Protein AF-A0A537Z4P4-F1 (afdb_monomer_lite)

Sequence (94 aa):
MTRALVVSPLNGLIPLGLYASDLHRFPAGGLVRVTEIDLLGVAVRRAGETPRPPRPAAFVPHGFRQVLRLDRPTFTLVRMASERPIVFSLHRLL

Structure (mmCIF, N/CA/C/O backbone):
data_AF-A0A537Z4P4-F1
#
_entry.id   AF-A0A537Z4P4-F1
#
loop_
_atom_site.group_PDB
_atom_site.id
_atom_site.type_symbol
_atom_site.label_atom_id
_atom_site.label_alt_id
_atom_site.label_comp_id
_atom_site.label_asym_id
_atom_site.label_entity_id
_atom_site.label_seq_id
_atom_site.pdbx_PDB_ins_code
_atom_site.Cartn_x
_atom_site.Cartn_y
_atom_site.Cartn_z
_atom_site.occupancy
_atom_site.B_iso_or_equiv
_atom_site.auth_seq_id
_atom_site.auth_comp_id
_atom_site.auth_asym_id
_atom_site.auth_atom_id
_atom_site.pdbx_PDB_model_num
ATOM 1 N N . MET A 1 1 ? -15.309 2.373 4.556 1.00 66.25 1 MET A N 1
ATOM 2 C CA . MET A 1 1 ? -14.036 2.101 5.262 1.00 66.25 1 MET A CA 1
ATOM 3 C C . MET A 1 1 ? -12.921 2.798 4.506 1.00 66.25 1 MET A C 1
ATOM 5 O O . MET A 1 1 ? -12.931 2.742 3.283 1.00 66.25 1 MET A O 1
ATOM 9 N N . THR A 1 2 ? -12.014 3.490 5.197 1.00 82.50 2 THR A N 1
ATOM 10 C CA . THR A 1 2 ? -10.944 4.262 4.544 1.00 82.50 2 THR A CA 1
ATOM 11 C C . THR A 1 2 ? -9.721 3.376 4.324 1.00 82.50 2 THR A C 1
ATOM 13 O O . THR A 1 2 ? -9.176 2.818 5.280 1.00 82.50 2 THR A O 1
ATOM 16 N N . ARG A 1 3 ? -9.290 3.264 3.065 1.00 86.56 3 ARG A N 1
ATOM 17 C CA . ARG A 1 3 ? -8.109 2.511 2.628 1.00 86.56 3 ARG A CA 1
ATOM 18 C C . ARG A 1 3 ? -7.045 3.482 2.120 1.00 86.56 3 ARG A C 1
ATOM 20 O O . ARG A 1 3 ? -7.369 4.405 1.379 1.00 86.56 3 ARG A O 1
ATOM 27 N N . ALA A 1 4 ? -5.788 3.256 2.487 1.00 86.69 4 ALA A N 1
ATOM 28 C CA . ALA A 1 4 ? -4.649 3.939 1.882 1.00 86.69 4 ALA A CA 1
ATOM 29 C C . ALA A 1 4 ? -4.016 3.078 0.783 1.00 86.69 4 ALA A C 1
ATOM 31 O O . ALA A 1 4 ? -3.849 1.873 0.958 1.00 86.69 4 ALA A O 1
ATOM 32 N N . LEU A 1 5 ? -3.615 3.710 -0.321 1.00 84.94 5 LEU A N 1
ATOM 33 C CA . LEU A 1 5 ? -2.769 3.111 -1.351 1.00 84.94 5 LEU A CA 1
ATOM 34 C C . LEU A 1 5 ? -1.415 3.823 -1.335 1.00 84.94 5 LEU A C 1
ATOM 36 O O . LEU A 1 5 ? -1.343 5.038 -1.516 1.00 84.94 5 LEU A O 1
ATOM 40 N N . VAL A 1 6 ? -0.346 3.067 -1.115 1.00 82.94 6 VAL A N 1
ATOM 41 C CA . VAL A 1 6 ? 1.031 3.560 -1.095 1.00 82.94 6 VAL A CA 1
ATOM 42 C C . VAL A 1 6 ? 1.767 2.926 -2.264 1.00 82.94 6 VAL A C 1
ATOM 44 O O . VAL A 1 6 ? 1.841 1.705 -2.365 1.00 82.94 6 VAL A O 1
ATOM 47 N N . VAL A 1 7 ? 2.306 3.754 -3.156 1.00 80.06 7 VAL A N 1
ATOM 48 C CA . VAL A 1 7 ? 2.925 3.300 -4.406 1.00 80.06 7 VAL A CA 1
ATOM 49 C C . VAL A 1 7 ? 4.399 3.666 -4.406 1.00 80.06 7 VAL A C 1
ATOM 51 O O . VAL A 1 7 ? 4.757 4.813 -4.142 1.00 80.06 7 VAL A O 1
ATOM 54 N N . SER A 1 8 ? 5.250 2.692 -4.717 1.00 76.56 8 SER A N 1
ATOM 55 C CA . SER A 1 8 ? 6.689 2.877 -4.862 1.00 76.56 8 SER A CA 1
ATOM 56 C C . SER A 1 8 ? 7.164 2.267 -6.184 1.00 76.56 8 SER A C 1
ATOM 58 O O . SER A 1 8 ? 6.899 1.088 -6.425 1.00 76.56 8 SER A O 1
ATOM 60 N N . PRO A 1 9 ? 7.869 3.015 -7.050 1.00 71.94 9 PRO A N 1
ATOM 61 C CA . PRO A 1 9 ? 8.273 4.413 -6.879 1.00 71.94 9 PRO A CA 1
ATOM 62 C C . PRO A 1 9 ? 7.121 5.412 -7.096 1.00 71.94 9 PRO A C 1
ATOM 64 O O . PRO A 1 9 ? 6.097 5.079 -7.690 1.00 71.94 9 PRO A O 1
ATOM 67 N N . LEU A 1 10 ? 7.290 6.653 -6.612 1.00 70.88 10 LEU A N 1
ATOM 68 C CA . LEU A 1 10 ? 6.248 7.699 -6.600 1.00 70.88 10 LEU A CA 1
ATOM 69 C C . LEU A 1 10 ? 5.640 7.977 -7.988 1.00 70.88 10 LEU A C 1
ATOM 71 O O . LEU A 1 10 ? 4.443 8.233 -8.114 1.00 70.88 10 LEU A O 1
ATOM 75 N N . ASN A 1 11 ? 6.452 7.896 -9.043 1.00 68.75 11 ASN A N 1
ATOM 76 C CA . ASN A 1 11 ? 6.019 8.064 -10.434 1.00 68.75 11 ASN A CA 1
ATOM 77 C C . ASN A 1 11 ? 5.018 6.988 -10.899 1.00 68.75 11 ASN A C 1
ATOM 79 O O . ASN A 1 11 ? 4.284 7.223 -11.858 1.00 68.75 11 ASN A O 1
ATOM 83 N N . GLY A 1 12 ? 4.913 5.858 -10.193 1.00 66.44 12 GLY A N 1
ATOM 84 C CA . GLY A 1 12 ? 3.872 4.852 -10.405 1.00 66.44 12 GLY A CA 1
ATOM 85 C C . GLY A 1 12 ? 2.445 5.365 -10.164 1.00 66.44 12 GLY A C 1
ATOM 86 O O . GLY A 1 12 ? 1.494 4.715 -10.589 1.00 66.44 12 GLY A O 1
ATOM 87 N N . LEU A 1 13 ? 2.268 6.539 -9.541 1.00 70.25 13 LEU A N 1
ATOM 88 C CA . LEU A 1 13 ? 0.957 7.176 -9.375 1.00 70.25 13 LEU A CA 1
ATOM 89 C C . LEU A 1 13 ? 0.383 7.765 -10.672 1.00 70.25 13 LEU A C 1
ATOM 91 O O . LEU A 1 13 ? -0.834 7.894 -10.774 1.00 70.25 13 LEU A O 1
ATOM 95 N N . ILE A 1 14 ? 1.220 8.133 -11.652 1.00 72.56 14 ILE A N 1
ATOM 96 C CA . ILE A 1 14 ? 0.748 8.800 -12.881 1.00 72.56 14 ILE A CA 1
ATOM 97 C C . ILE A 1 14 ? -0.167 7.873 -13.698 1.00 72.56 14 ILE A C 1
ATOM 99 O O . ILE A 1 14 ? -1.286 8.284 -14.002 1.00 72.56 14 ILE A O 1
ATOM 103 N N . PRO A 1 15 ? 0.219 6.617 -13.999 1.00 69.19 15 PRO A N 1
ATOM 104 C CA . PRO A 1 15 ? -0.666 5.699 -14.711 1.00 69.19 15 PRO A CA 1
ATOM 105 C C . PRO A 1 15 ? -1.908 5.321 -13.900 1.00 69.19 15 PRO A C 1
ATOM 107 O O . PRO A 1 15 ? -2.963 5.103 -14.481 1.00 69.19 15 PRO A O 1
ATOM 110 N N . LEU A 1 16 ? -1.812 5.257 -12.566 1.00 70.75 16 LEU A N 1
ATOM 111 C CA . LEU A 1 16 ? -2.942 4.889 -11.703 1.00 70.75 16 LEU A CA 1
ATOM 112 C C . LEU A 1 16 ? -4.075 5.915 -11.733 1.00 70.75 16 LEU A C 1
ATOM 114 O O . LEU A 1 16 ? -5.235 5.527 -11.618 1.00 70.75 16 LEU A O 1
ATOM 118 N N . GLY A 1 17 ? -3.760 7.195 -11.949 1.00 67.56 17 GLY A N 1
ATOM 119 C CA . GLY A 1 17 ? -4.771 8.240 -12.118 1.00 67.56 17 GLY A CA 1
ATOM 120 C C . GLY A 1 17 ? -5.723 7.990 -13.294 1.00 67.56 17 GLY A C 1
ATOM 121 O O . GLY A 1 17 ? -6.842 8.487 -13.273 1.00 67.56 17 GLY A O 1
ATOM 122 N N . LEU A 1 18 ? -5.322 7.178 -14.282 1.00 73.94 18 LEU A N 1
ATOM 123 C CA . LEU A 1 18 ? -6.181 6.789 -15.407 1.00 73.94 18 LEU A CA 1
ATOM 124 C C . LEU A 1 18 ? -7.202 5.702 -15.040 1.00 73.94 18 LEU A C 1
ATOM 126 O O . LEU A 1 18 ? -8.208 5.560 -15.726 1.00 73.94 18 LEU A O 1
ATOM 130 N N . TYR A 1 19 ? -6.941 4.926 -13.985 1.00 71.00 19 TYR A N 1
ATOM 131 C CA . TYR A 1 19 ? -7.755 3.764 -13.605 1.00 71.00 19 TYR A CA 1
ATOM 132 C C . TYR A 1 19 ? -8.568 3.977 -12.331 1.00 71.00 19 TYR A C 1
ATOM 134 O O . TYR A 1 19 ? -9.408 3.143 -11.999 1.00 71.00 19 TYR A O 1
ATOM 142 N N . ALA A 1 20 ? -8.307 5.050 -11.590 1.00 71.12 20 ALA A N 1
ATOM 143 C CA . ALA A 1 20 ? -8.938 5.274 -10.303 1.00 71.12 20 ALA A CA 1
ATOM 144 C C . ALA A 1 20 ? -9.246 6.763 -10.110 1.00 71.12 20 ALA A C 1
ATOM 146 O O . ALA A 1 20 ? -8.500 7.502 -9.465 1.00 71.12 20 ALA A O 1
ATOM 147 N N . SER A 1 21 ? -10.378 7.175 -10.687 1.00 69.19 21 SER A N 1
ATOM 148 C CA . SER A 1 21 ? -10.954 8.525 -10.588 1.00 69.19 21 SER A CA 1
ATOM 149 C C . SER A 1 21 ? -11.207 8.970 -9.148 1.00 69.19 21 SER A C 1
ATOM 151 O O . SER A 1 21 ? -11.193 10.163 -8.862 1.00 69.19 21 SER A O 1
ATOM 153 N N . ASP A 1 22 ? -11.383 8.008 -8.242 1.00 72.38 22 ASP A N 1
ATOM 154 C CA . ASP A 1 22 ? -11.782 8.244 -6.853 1.00 72.38 22 ASP A CA 1
ATOM 155 C C . ASP A 1 22 ? -10.574 8.255 -5.895 1.00 72.38 22 ASP A C 1
ATOM 157 O O . ASP A 1 22 ? -10.720 8.244 -4.670 1.00 72.38 22 ASP A O 1
ATOM 161 N N . LEU A 1 23 ? -9.346 8.249 -6.434 1.00 73.19 23 LEU A N 1
ATOM 162 C CA . LEU A 1 23 ? -8.142 8.394 -5.622 1.00 73.19 23 LEU A CA 1
ATOM 163 C C . LEU A 1 23 ? -7.950 9.848 -5.204 1.00 73.19 23 LEU A C 1
ATOM 165 O O . LEU A 1 23 ? -7.542 10.708 -5.984 1.00 73.19 23 LEU A O 1
ATOM 169 N N . HIS A 1 24 ? -8.126 10.094 -3.914 1.00 73.88 24 HIS A N 1
ATOM 170 C CA . HIS A 1 24 ? -7.729 11.349 -3.299 1.00 73.88 24 HIS A CA 1
ATOM 171 C C . HIS A 1 24 ? -6.280 11.263 -2.820 1.00 73.88 24 HIS A C 1
ATOM 173 O O . HIS A 1 24 ? -5.905 10.362 -2.066 1.00 73.88 24 HIS A O 1
ATOM 179 N N . ARG A 1 25 ? -5.446 12.222 -3.236 1.00 73.62 25 ARG A N 1
ATOM 180 C CA . ARG A 1 25 ? -4.103 12.370 -2.665 1.00 73.62 25 ARG A CA 1
ATOM 181 C C . ARG A 1 25 ? -4.230 12.871 -1.234 1.00 73.62 25 ARG A C 1
ATOM 183 O O . ARG A 1 25 ? -4.858 13.899 -0.991 1.00 73.62 25 ARG A O 1
ATOM 190 N N . PHE A 1 26 ? -3.593 12.176 -0.299 1.00 71.06 26 PHE A N 1
ATOM 191 C CA . PHE A 1 26 ? -3.471 12.693 1.055 1.00 71.06 26 PHE A CA 1
ATOM 192 C C . PHE A 1 26 ? -2.506 13.886 1.068 1.00 71.06 26 PHE A C 1
ATOM 194 O O . PHE A 1 26 ? -1.444 13.807 0.441 1.00 71.06 26 PHE A O 1
ATOM 201 N N . PRO A 1 27 ? -2.849 14.988 1.756 1.00 64.75 27 PRO A N 1
ATOM 202 C CA . PRO A 1 27 ? -1.932 16.107 1.912 1.00 64.75 27 PRO A CA 1
ATOM 203 C C . PRO A 1 27 ? -0.658 15.633 2.622 1.00 64.75 27 PRO A C 1
ATOM 205 O O . PRO A 1 27 ? -0.717 14.824 3.553 1.00 64.75 27 PRO A O 1
ATOM 208 N N . ALA A 1 28 ? 0.501 16.118 2.171 1.00 61.47 28 ALA A N 1
ATOM 209 C CA . ALA A 1 28 ? 1.781 15.804 2.798 1.00 61.47 28 ALA A CA 1
ATOM 210 C C . ALA A 1 28 ? 1.739 16.186 4.291 1.00 61.47 28 ALA A C 1
ATOM 212 O O . ALA A 1 28 ? 1.298 17.278 4.640 1.00 61.47 28 ALA A O 1
ATOM 213 N N . GLY A 1 29 ? 2.133 15.262 5.173 1.00 62.19 29 GLY A N 1
ATOM 214 C CA . GLY A 1 29 ? 2.049 15.442 6.630 1.00 62.19 29 GLY A CA 1
ATOM 215 C C . GLY A 1 29 ? 0.661 15.217 7.254 1.00 62.19 29 GLY A C 1
ATOM 216 O O . GLY A 1 29 ? 0.543 15.235 8.477 1.00 62.19 29 GLY A O 1
ATOM 217 N N . GLY A 1 30 ? -0.378 14.953 6.455 1.00 66.12 30 GLY A N 1
ATOM 218 C CA . GLY A 1 30 ? -1.725 14.678 6.953 1.00 66.12 30 GLY A CA 1
ATOM 219 C C . GLY A 1 30 ? -1.816 13.373 7.751 1.00 66.12 30 GLY A C 1
ATOM 220 O O . GLY A 1 30 ? -1.228 12.354 7.383 1.00 66.12 30 GLY A O 1
ATOM 221 N N . LEU A 1 31 ? -2.581 13.407 8.843 1.00 77.19 31 LEU A N 1
ATOM 222 C CA . LEU A 1 31 ? -2.966 12.226 9.614 1.00 77.19 31 LEU A CA 1
ATOM 223 C C . LEU A 1 31 ? -4.305 11.706 9.095 1.00 77.19 31 LEU A C 1
ATOM 225 O O . LEU A 1 31 ? -5.288 12.443 9.054 1.00 77.19 31 LEU A O 1
ATOM 229 N N . VAL A 1 32 ? -4.359 10.428 8.728 1.00 82.25 32 VAL A N 1
ATOM 230 C CA . VAL A 1 32 ? -5.571 9.799 8.188 1.00 82.25 32 VAL A CA 1
ATOM 231 C C . VAL A 1 32 ? -5.894 8.559 8.995 1.00 82.25 32 VAL A C 1
ATOM 233 O O . VAL A 1 32 ? -5.009 7.769 9.301 1.00 82.25 32 VAL A O 1
ATOM 236 N N . ARG A 1 33 ? -7.167 8.359 9.337 1.00 88.75 33 ARG A N 1
ATOM 237 C CA . ARG A 1 33 ? -7.617 7.103 9.943 1.00 88.75 33 ARG A CA 1
ATOM 238 C C . ARG A 1 33 ? -7.891 6.088 8.846 1.00 88.75 33 ARG A C 1
ATOM 240 O O . ARG A 1 33 ? -8.798 6.301 8.046 1.00 88.75 33 ARG A O 1
ATOM 247 N N . VAL A 1 34 ? -7.134 4.996 8.825 1.00 88.94 34 VAL A N 1
ATOM 248 C CA . VAL A 1 34 ? -7.307 3.914 7.849 1.00 88.94 34 VAL A CA 1
ATOM 249 C C . VAL A 1 34 ? -7.438 2.572 8.550 1.00 88.94 34 VAL A C 1
ATOM 251 O O . VAL A 1 34 ? -6.855 2.347 9.609 1.00 88.94 34 VAL A O 1
ATOM 254 N N . THR A 1 35 ? -8.230 1.686 7.962 1.00 92.62 35 THR A N 1
ATOM 255 C CA . THR A 1 35 ? -8.339 0.283 8.391 1.00 92.62 35 THR A CA 1
ATOM 256 C C . THR A 1 35 ? -7.533 -0.637 7.486 1.00 92.62 35 THR A C 1
ATOM 258 O O . THR A 1 35 ? -7.238 -1.765 7.867 1.00 92.62 35 THR A O 1
ATOM 261 N N . GLU A 1 36 ? -7.145 -0.160 6.302 1.00 92.12 36 GLU A N 1
ATOM 262 C CA . GLU A 1 36 ? -6.425 -0.939 5.302 1.00 92.12 36 GLU A CA 1
ATOM 263 C C . GLU A 1 36 ? -5.337 -0.110 4.622 1.00 92.12 36 GLU A C 1
ATOM 265 O O . GLU A 1 36 ? -5.511 1.087 4.372 1.00 92.12 36 GLU A O 1
ATOM 270 N N . ILE A 1 37 ? -4.228 -0.769 4.294 1.00 88.50 37 ILE A N 1
ATOM 271 C CA . ILE A 1 37 ? -3.112 -0.202 3.540 1.00 88.50 37 ILE A CA 1
ATOM 272 C C . ILE A 1 37 ? -2.730 -1.197 2.443 1.00 88.50 37 ILE A C 1
ATOM 274 O O . ILE A 1 37 ? -2.348 -2.330 2.740 1.00 88.50 37 ILE A O 1
ATOM 278 N N . ASP A 1 38 ? -2.794 -0.754 1.192 1.00 89.62 38 ASP A N 1
ATOM 279 C CA . ASP A 1 38 ? -2.254 -1.465 0.036 1.00 89.62 38 ASP A CA 1
ATOM 280 C C . ASP A 1 38 ? -0.885 -0.856 -0.314 1.00 89.62 38 ASP A C 1
ATOM 282 O O . ASP A 1 38 ? -0.791 0.308 -0.700 1.00 89.62 38 ASP A O 1
ATOM 286 N N . LEU A 1 39 ? 0.189 -1.634 -0.159 1.00 86.56 39 LEU A N 1
ATOM 287 C CA . LEU A 1 39 ? 1.542 -1.290 -0.600 1.00 86.56 39 LEU A CA 1
ATOM 288 C C . LEU A 1 39 ? 1.787 -1.887 -1.985 1.00 86.56 39 LEU A C 1
ATOM 290 O O . LEU A 1 39 ? 1.850 -3.108 -2.134 1.00 86.56 39 LEU A O 1
ATOM 294 N N . LEU A 1 40 ? 1.960 -1.029 -2.985 1.00 85.19 40 LEU A N 1
ATOM 295 C CA . LEU A 1 40 ? 2.229 -1.410 -4.365 1.00 85.19 40 LEU A CA 1
ATOM 296 C C . LEU A 1 40 ? 3.667 -1.041 -4.749 1.00 85.19 40 LEU A C 1
ATOM 298 O O . LEU A 1 40 ? 3.993 0.128 -4.944 1.00 85.19 40 LEU A O 1
ATOM 302 N N . GLY A 1 41 ? 4.523 -2.049 -4.884 1.00 83.31 41 GLY A N 1
ATOM 303 C CA . GLY A 1 41 ? 5.845 -1.919 -5.490 1.00 83.31 41 GLY A CA 1
ATOM 304 C C . GLY A 1 41 ? 5.765 -2.171 -6.991 1.00 83.31 41 GLY A C 1
ATOM 305 O O . GLY A 1 41 ? 5.340 -3.247 -7.393 1.00 83.31 41 GLY A O 1
ATOM 306 N N . VAL A 1 42 ? 6.180 -1.231 -7.833 1.00 81.69 42 VAL A N 1
ATOM 307 C CA . VAL A 1 42 ? 6.157 -1.369 -9.299 1.00 81.69 42 VAL A CA 1
ATOM 308 C C . VAL A 1 42 ? 7.579 -1.502 -9.826 1.00 81.69 42 VAL A C 1
ATOM 310 O O . VAL A 1 42 ? 8.492 -0.809 -9.377 1.00 81.69 42 VAL A O 1
ATOM 313 N N . ALA A 1 43 ? 7.787 -2.397 -10.788 1.00 79.44 43 ALA A N 1
ATOM 314 C CA . ALA A 1 43 ? 9.071 -2.509 -11.459 1.00 79.44 43 ALA A CA 1
ATOM 315 C C . ALA A 1 43 ? 9.308 -1.306 -12.377 1.00 79.44 43 ALA A C 1
ATOM 317 O O . ALA A 1 43 ? 8.512 -1.029 -13.274 1.00 79.44 43 ALA A O 1
ATOM 318 N N . VAL A 1 44 ? 10.439 -0.626 -12.198 1.00 73.06 44 VAL A N 1
ATOM 319 C CA . VAL A 1 44 ? 10.916 0.354 -13.178 1.00 73.06 44 VAL A CA 1
ATOM 320 C C . VAL A 1 44 ? 11.628 -0.407 -14.288 1.00 73.06 44 VAL A C 1
ATOM 322 O O . VAL A 1 44 ? 12.511 -1.218 -14.019 1.00 73.06 44 VAL A O 1
ATOM 325 N N . ARG A 1 45 ? 11.238 -0.161 -15.541 1.00 68.50 45 ARG A N 1
ATOM 326 C CA . ARG A 1 45 ? 11.960 -0.670 -16.711 1.00 68.50 45 ARG A CA 1
ATOM 327 C C . ARG A 1 45 ? 12.997 0.358 -17.142 1.00 68.50 45 ARG A C 1
ATOM 329 O O . ARG A 1 45 ? 12.644 1.509 -17.383 1.00 68.50 45 ARG A O 1
ATOM 336 N N . ARG A 1 46 ? 14.249 -0.069 -17.289 1.00 70.12 46 ARG A N 1
ATOM 337 C CA . ARG A 1 46 ? 15.283 0.656 -18.035 1.00 70.12 46 ARG A CA 1
ATOM 338 C C . ARG A 1 46 ? 15.627 -0.141 -19.289 1.00 70.12 46 ARG A C 1
ATOM 340 O O . ARG A 1 46 ? 15.474 -1.363 -19.306 1.00 70.12 46 ARG A O 1
ATOM 347 N N . ALA A 1 47 ? 16.029 0.547 -20.354 1.00 71.06 47 ALA A N 1
ATOM 348 C CA . ALA A 1 47 ? 16.391 -0.111 -21.606 1.00 71.06 47 ALA A CA 1
ATOM 349 C C . ALA A 1 47 ? 17.529 -1.118 -21.360 1.00 71.06 47 ALA A C 1
ATOM 351 O O . ALA A 1 47 ? 18.535 -0.772 -20.748 1.00 71.06 47 ALA A O 1
ATOM 352 N N . GLY A 1 48 ? 17.343 -2.365 -21.799 1.00 74.44 48 GLY A N 1
ATOM 353 C CA . GLY A 1 48 ? 18.302 -3.457 -21.590 1.00 74.44 48 GLY A CA 1
ATOM 354 C C . GLY A 1 48 ? 18.195 -4.195 -20.246 1.00 74.44 48 GLY A C 1
ATOM 355 O O . GLY A 1 48 ? 18.844 -5.223 -20.085 1.00 74.44 48 GLY A O 1
ATOM 356 N N . GLU A 1 49 ? 17.360 -3.745 -19.302 1.00 75.94 49 GLU A N 1
ATOM 357 C CA . GLU A 1 49 ? 17.185 -4.411 -18.003 1.00 75.94 49 GLU A CA 1
ATOM 358 C C . GLU A 1 49 ? 15.953 -5.332 -17.973 1.00 75.94 49 GLU A C 1
ATOM 360 O O . GLU A 1 49 ? 14.896 -5.029 -18.537 1.00 75.94 49 GLU A O 1
ATOM 365 N N . THR A 1 50 ? 16.055 -6.446 -17.236 1.00 73.25 50 THR A N 1
ATOM 366 C CA . THR A 1 50 ? 14.875 -7.235 -16.856 1.00 73.25 50 THR A CA 1
ATOM 367 C C . THR A 1 50 ? 14.232 -6.586 -15.625 1.00 73.25 50 THR A C 1
ATOM 369 O O . THR A 1 50 ? 14.842 -6.609 -14.554 1.00 73.25 50 THR A O 1
ATOM 372 N N . PRO A 1 51 ? 13.023 -6.002 -15.733 1.00 69.31 51 PRO A N 1
ATOM 373 C CA . PRO A 1 51 ? 12.359 -5.366 -14.601 1.00 69.31 51 PRO A CA 1
ATOM 374 C C . PRO A 1 51 ? 12.167 -6.348 -13.449 1.00 69.31 51 PRO A C 1
ATOM 376 O O . PRO A 1 51 ? 11.572 -7.410 -13.623 1.00 69.31 51 PRO A O 1
ATOM 379 N N . ARG A 1 52 ? 12.608 -5.956 -12.254 1.00 72.00 52 ARG A N 1
ATOM 380 C CA . ARG A 1 52 ? 12.276 -6.643 -11.007 1.00 72.00 52 ARG A CA 1
ATOM 381 C C . ARG A 1 52 ? 11.645 -5.628 -10.059 1.00 72.00 52 ARG A C 1
ATOM 383 O O . 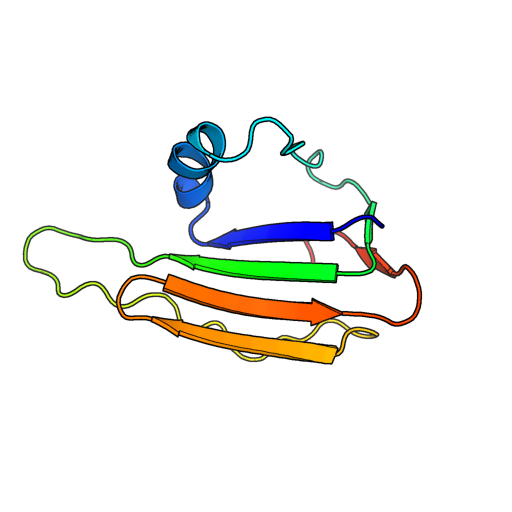ARG A 1 52 ? 12.307 -4.647 -9.720 1.00 72.00 52 ARG A O 1
ATOM 390 N N . PRO A 1 53 ? 10.384 -5.817 -9.639 1.00 67.62 53 PRO A N 1
ATOM 391 C CA . PRO A 1 53 ? 9.762 -4.892 -8.713 1.00 67.62 53 PRO A CA 1
ATOM 392 C C . PRO A 1 53 ? 10.514 -4.930 -7.382 1.00 67.62 53 PRO A C 1
ATOM 394 O O . PRO A 1 53 ? 11.025 -5.995 -6.996 1.00 67.62 53 PRO A O 1
ATOM 397 N N . PRO A 1 54 ? 10.574 -3.797 -6.659 1.00 67.88 54 PRO A N 1
ATOM 398 C CA . PRO A 1 54 ? 11.024 -3.827 -5.285 1.00 67.88 54 PRO A CA 1
ATOM 399 C C . PRO A 1 54 ? 10.184 -4.869 -4.544 1.00 67.88 54 PRO A C 1
ATOM 401 O O . PRO A 1 54 ? 8.961 -4.956 -4.702 1.00 67.88 54 PRO A O 1
ATOM 404 N N . ARG A 1 55 ? 10.867 -5.713 -3.776 1.00 67.12 55 ARG A N 1
ATOM 405 C CA . ARG A 1 55 ? 10.238 -6.636 -2.836 1.00 67.12 55 ARG A CA 1
ATOM 406 C C . ARG A 1 55 ? 10.337 -5.956 -1.479 1.00 67.12 55 ARG A C 1
ATOM 408 O O . ARG A 1 55 ? 11.307 -6.235 -0.775 1.00 67.12 55 ARG A O 1
ATOM 415 N N . PRO A 1 56 ? 9.438 -5.006 -1.150 1.00 58.75 56 PRO A N 1
ATOM 416 C CA . PRO A 1 56 ? 9.493 -4.343 0.141 1.00 58.75 56 PRO A CA 1
ATOM 417 C C . PRO A 1 56 ? 9.557 -5.409 1.235 1.00 58.75 56 PRO A C 1
ATOM 419 O O . PRO A 1 56 ? 8.880 -6.448 1.160 1.00 58.75 56 PRO A O 1
ATOM 422 N N . ALA A 1 57 ? 10.440 -5.173 2.207 1.00 57.88 57 ALA A N 1
ATOM 423 C CA . ALA A 1 57 ? 10.504 -5.986 3.409 1.00 57.88 57 ALA A CA 1
ATOM 424 C C . ALA A 1 57 ? 9.112 -6.023 4.054 1.00 57.88 57 ALA A C 1
ATOM 426 O O . ALA A 1 57 ? 8.289 -5.137 3.815 1.00 57.88 57 ALA A O 1
ATOM 427 N N . ALA A 1 58 ? 8.843 -7.050 4.858 1.00 59.06 58 ALA A N 1
ATOM 428 C CA . ALA A 1 58 ? 7.588 -7.235 5.582 1.00 59.06 58 ALA A CA 1
ATOM 429 C C . ALA A 1 58 ? 7.393 -6.183 6.699 1.00 59.06 58 ALA A C 1
ATOM 431 O O . ALA A 1 58 ? 7.102 -6.528 7.840 1.00 59.06 58 ALA A O 1
ATOM 432 N N . PHE A 1 59 ? 7.600 -4.897 6.399 1.00 72.69 59 PHE A N 1
ATOM 433 C CA . PHE A 1 59 ? 7.261 -3.807 7.291 1.00 72.69 59 PHE A CA 1
ATOM 434 C C . PHE A 1 59 ? 5.743 -3.749 7.393 1.00 72.69 59 PHE A C 1
ATOM 436 O O . PHE A 1 59 ? 5.049 -3.280 6.491 1.00 72.69 59 PHE A O 1
ATOM 443 N N . VAL A 1 60 ? 5.245 -4.275 8.502 1.00 79.38 60 VAL A N 1
ATOM 444 C CA . VAL A 1 60 ? 3.848 -4.179 8.887 1.00 79.38 60 VAL A CA 1
ATOM 445 C C . VAL A 1 60 ? 3.777 -3.153 10.016 1.00 79.38 60 VAL A C 1
ATOM 447 O O . VAL A 1 60 ? 4.327 -3.408 11.091 1.00 79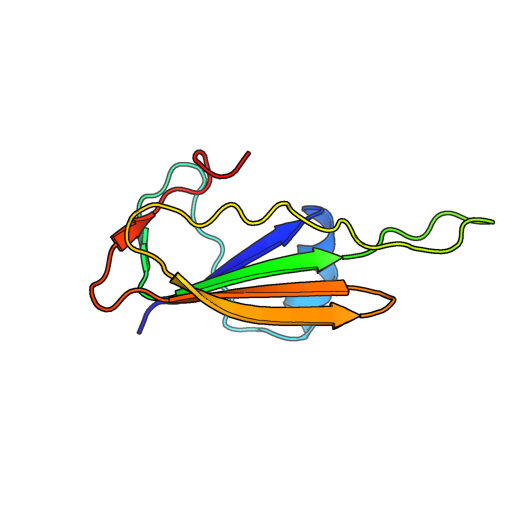.38 60 VAL A O 1
ATOM 450 N N . PRO A 1 61 ? 3.154 -1.980 9.801 1.00 80.00 61 PRO A N 1
ATOM 451 C CA . PRO A 1 61 ? 3.006 -0.983 10.851 1.00 80.00 61 PRO A CA 1
ATOM 452 C C . PRO A 1 61 ? 2.261 -1.556 12.062 1.00 80.00 61 PRO A C 1
ATOM 454 O O . PRO A 1 61 ? 1.368 -2.393 11.916 1.00 80.00 61 PRO A O 1
ATOM 457 N N . HIS A 1 62 ? 2.590 -1.070 13.262 1.00 83.56 62 HIS A N 1
ATOM 458 C CA . HIS A 1 62 ? 1.935 -1.510 14.494 1.00 83.56 62 HIS A CA 1
AT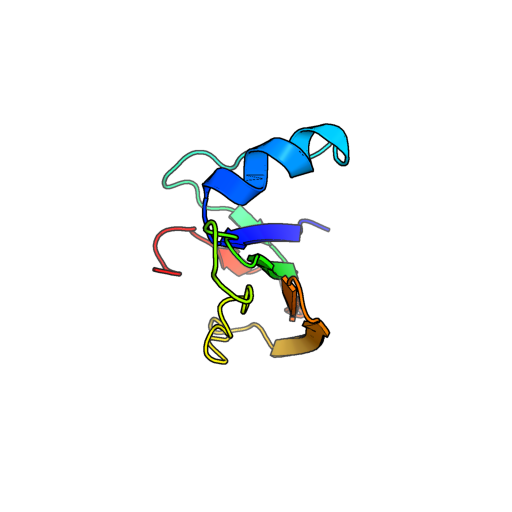OM 459 C C . HIS A 1 62 ? 0.404 -1.413 14.391 1.00 83.56 62 HIS A C 1
ATOM 461 O O . HIS A 1 62 ? -0.140 -0.391 13.971 1.00 83.56 62 HIS A O 1
ATOM 467 N N . GLY A 1 63 ? -0.282 -2.478 14.812 1.00 87.44 63 GLY A N 1
ATOM 468 C CA . GLY A 1 63 ?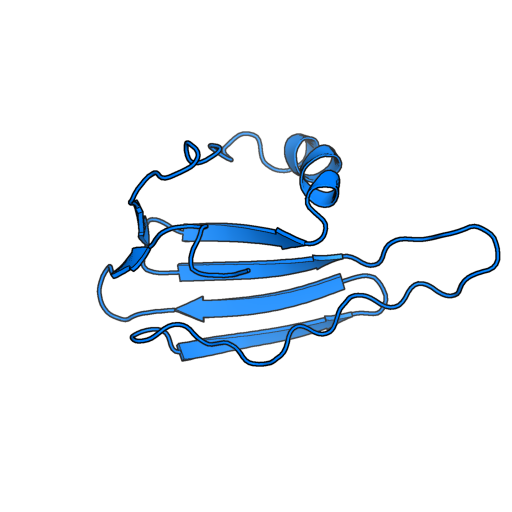 -1.741 -2.587 14.786 1.00 87.44 63 GLY A CA 1
ATOM 469 C C . GLY A 1 63 ? -2.327 -3.014 13.437 1.00 87.44 63 GLY A C 1
ATOM 470 O O . GLY A 1 63 ? -3.536 -3.230 13.353 1.00 87.44 63 GLY A O 1
ATOM 471 N N . PHE A 1 64 ? -1.501 -3.193 12.406 1.00 90.25 64 PHE A N 1
ATOM 472 C CA . PHE A 1 64 ? -1.887 -3.878 11.178 1.00 90.25 64 PHE A CA 1
ATOM 473 C C . PHE A 1 64 ? -1.371 -5.319 11.171 1.00 90.25 64 PHE A C 1
ATOM 475 O O . PHE A 1 64 ? -0.390 -5.659 11.828 1.00 90.25 64 PHE A O 1
ATOM 482 N N . ARG A 1 65 ? -2.021 -6.169 10.377 1.00 92.81 65 ARG A N 1
ATOM 483 C CA . ARG A 1 65 ? -1.528 -7.490 9.980 1.00 92.81 65 ARG A CA 1
ATOM 484 C C . ARG A 1 65 ? -1.510 -7.594 8.463 1.00 92.81 65 ARG A C 1
ATOM 486 O O . ARG A 1 65 ? -2.408 -7.071 7.805 1.00 92.81 65 ARG A O 1
ATOM 493 N N . GLN A 1 66 ? -0.518 -8.281 7.902 1.00 91.94 66 GLN A N 1
ATOM 494 C CA . GLN A 1 66 ? -0.531 -8.622 6.481 1.00 91.94 66 GLN A CA 1
ATOM 495 C C . GLN A 1 66 ? -1.657 -9.628 6.216 1.00 91.94 66 GLN A C 1
ATOM 497 O O . GLN A 1 66 ? -1.712 -10.675 6.854 1.00 91.94 66 GLN A O 1
ATOM 502 N N . VAL A 1 67 ? -2.536 -9.318 5.266 1.00 94.12 67 VAL A N 1
ATOM 503 C CA . VAL A 1 67 ? -3.651 -10.192 4.860 1.00 94.12 67 VAL A CA 1
ATOM 504 C C . VAL A 1 67 ? -3.518 -10.701 3.427 1.00 94.12 67 VAL A C 1
ATOM 506 O O . VAL A 1 67 ? -4.138 -11.697 3.075 1.00 94.12 67 VAL A O 1
ATOM 509 N N . LEU A 1 68 ? -2.696 -10.050 2.597 1.00 92.81 68 LEU A N 1
ATOM 510 C CA . LEU A 1 68 ? -2.370 -10.518 1.251 1.00 92.81 68 LEU A CA 1
ATOM 511 C C . LEU A 1 68 ? -0.935 -10.144 0.907 1.00 92.81 68 LEU A C 1
ATOM 513 O O . LEU A 1 68 ? -0.486 -9.037 1.203 1.00 92.81 68 LEU A O 1
ATOM 517 N N . ARG A 1 69 ? -0.256 -11.047 0.206 1.00 91.31 69 ARG A N 1
ATOM 518 C CA . ARG A 1 69 ? 0.962 -10.749 -0.537 1.00 91.31 69 ARG A CA 1
ATOM 519 C C . ARG A 1 69 ? 0.867 -11.381 -1.917 1.00 91.31 69 ARG A C 1
ATOM 521 O O . ARG A 1 69 ? 0.599 -12.573 -2.031 1.00 91.31 69 ARG A O 1
ATOM 528 N N . LEU A 1 70 ? 1.075 -10.573 -2.948 1.00 90.94 70 LEU A N 1
ATOM 529 C CA . LEU A 1 70 ? 1.059 -10.993 -4.338 1.00 90.94 70 LEU A CA 1
ATOM 530 C C . LEU A 1 70 ? 2.317 -10.482 -5.034 1.00 90.94 70 LEU A C 1
ATOM 532 O O . LEU A 1 70 ? 2.431 -9.299 -5.349 1.00 90.94 70 LEU A O 1
ATOM 536 N N . ASP A 1 71 ? 3.233 -11.401 -5.305 1.00 88.75 71 AS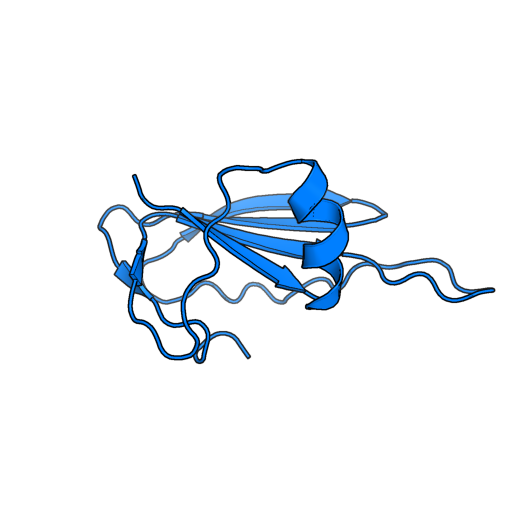P A N 1
ATOM 537 C CA . ASP A 1 71 ? 4.469 -11.116 -6.022 1.00 88.75 71 ASP A CA 1
ATOM 538 C C . ASP A 1 71 ? 4.251 -11.452 -7.509 1.00 88.75 71 ASP A C 1
ATOM 540 O O . ASP A 1 71 ? 3.951 -12.592 -7.870 1.00 88.75 71 ASP A O 1
ATOM 544 N N . ARG A 1 72 ? 4.371 -10.457 -8.392 1.00 87.81 72 ARG A N 1
ATOM 545 C CA . ARG A 1 72 ? 4.250 -10.601 -9.851 1.00 87.81 72 ARG A CA 1
ATOM 546 C C . ARG A 1 72 ? 5.519 -10.105 -10.553 1.00 87.81 72 ARG A C 1
ATOM 548 O O . ARG A 1 72 ? 6.307 -9.370 -9.961 1.00 87.81 72 ARG A O 1
ATOM 555 N N . PRO A 1 73 ? 5.731 -10.464 -11.832 1.00 82.75 73 PRO A N 1
ATOM 556 C CA . PRO A 1 73 ? 6.918 -10.030 -12.573 1.00 82.75 73 PRO A CA 1
ATOM 557 C C . PRO A 1 73 ? 7.069 -8.509 -12.696 1.00 82.75 73 PRO A C 1
ATOM 559 O O . PRO A 1 73 ? 8.182 -8.011 -12.798 1.00 82.75 73 PRO A O 1
ATOM 562 N N . THR A 1 74 ? 5.964 -7.765 -12.688 1.00 80.4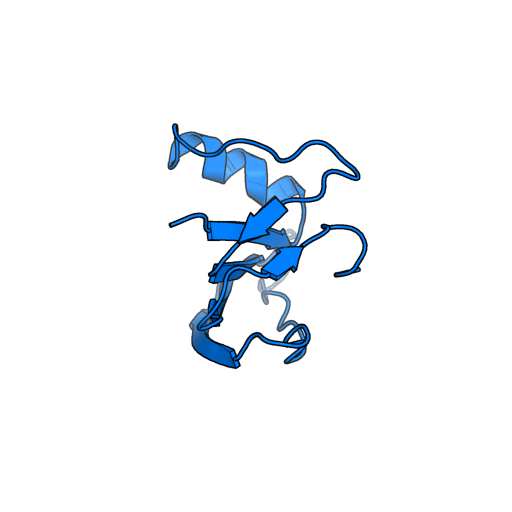4 74 THR A N 1
ATOM 563 C CA . THR A 1 74 ? 5.956 -6.308 -12.894 1.00 80.44 74 THR A CA 1
ATOM 564 C C . THR A 1 74 ? 5.546 -5.518 -11.657 1.00 80.44 74 THR A C 1
ATOM 566 O O . THR A 1 74 ? 5.744 -4.303 -11.626 1.00 80.44 74 THR A O 1
ATOM 569 N N . PHE A 1 75 ? 5.007 -6.180 -10.630 1.00 84.19 75 PHE A N 1
ATOM 570 C CA . PHE A 1 75 ? 4.600 -5.526 -9.392 1.00 84.19 75 PHE A CA 1
ATOM 571 C C . PHE A 1 75 ? 4.607 -6.472 -8.189 1.00 84.19 75 PHE A C 1
ATOM 573 O O . PHE A 1 75 ? 4.493 -7.685 -8.328 1.00 84.19 75 PHE A O 1
ATOM 580 N N . THR A 1 76 ? 4.670 -5.893 -7.000 1.00 87.88 76 THR A N 1
ATOM 581 C CA . THR A 1 76 ? 4.449 -6.548 -5.714 1.00 87.88 76 THR A CA 1
ATOM 582 C C . THR A 1 76 ? 3.296 -5.829 -5.027 1.00 87.88 76 THR A C 1
ATOM 584 O O . THR A 1 76 ? 3.347 -4.610 -4.891 1.00 87.88 76 THR A O 1
ATOM 587 N N . LEU A 1 77 ? 2.272 -6.555 -4.583 1.00 88.00 77 LEU A N 1
ATOM 588 C CA . LEU A 1 77 ? 1.179 -6.007 -3.779 1.00 88.00 77 LEU A CA 1
ATOM 589 C C . LEU A 1 77 ? 1.195 -6.642 -2.392 1.00 88.00 77 LEU A C 1
ATOM 591 O O . LEU A 1 77 ? 1.126 -7.863 -2.268 1.00 88.00 77 LEU A O 1
ATOM 595 N N . VAL A 1 78 ? 1.225 -5.816 -1.353 1.00 90.12 78 VAL A N 1
ATOM 596 C CA . VAL A 1 78 ? 1.036 -6.249 0.033 1.00 90.12 78 VAL A CA 1
ATOM 597 C C . VAL A 1 78 ? -0.178 -5.525 0.597 1.00 90.12 78 VAL A C 1
ATOM 599 O O . VAL A 1 78 ? -0.193 -4.299 0.639 1.00 90.12 78 VAL A O 1
ATOM 602 N N . ARG A 1 79 ? -1.189 -6.275 1.043 1.00 92.12 79 ARG A N 1
ATOM 603 C CA . ARG A 1 79 ? -2.339 -5.717 1.762 1.00 92.12 79 ARG A CA 1
ATOM 604 C C . ARG A 1 79 ? -2.168 -5.937 3.245 1.00 92.12 79 ARG A C 1
ATOM 606 O O . ARG A 1 79 ? -1.909 -7.058 3.691 1.00 92.12 79 ARG A O 1
ATOM 613 N N . MET A 1 80 ? -2.399 -4.878 3.999 1.00 91.94 80 MET A N 1
ATOM 614 C CA . MET A 1 80 ? -2.398 -4.883 5.449 1.00 91.94 80 MET A CA 1
ATOM 615 C C . MET A 1 80 ? -3.743 -4.381 5.957 1.00 91.94 80 MET A C 1
ATOM 617 O O . MET A 1 80 ? -4.297 -3.435 5.401 1.00 91.94 80 MET A O 1
ATOM 621 N N . ALA A 1 81 ? -4.265 -5.009 7.005 1.00 93.56 81 ALA A N 1
ATOM 622 C CA . ALA A 1 81 ? -5.547 -4.654 7.602 1.00 93.56 81 ALA A CA 1
ATOM 623 C C . ALA A 1 81 ? -5.439 -4.540 9.124 1.00 93.56 81 ALA A C 1
ATOM 625 O O . ALA A 1 81 ? -4.632 -5.230 9.749 1.00 93.56 81 ALA A O 1
ATOM 626 N N . SER A 1 82 ? -6.273 -3.686 9.706 1.00 93.31 82 SER A N 1
ATOM 627 C CA . SER A 1 82 ? -6.469 -3.552 11.145 1.00 93.31 82 SER A CA 1
ATOM 628 C C . SER A 1 82 ? -7.943 -3.727 11.497 1.00 93.31 82 SER A C 1
ATOM 630 O O . SER A 1 82 ? -8.827 -3.341 10.734 1.00 93.31 82 SER A O 1
ATOM 632 N N . GLU A 1 83 ? -8.211 -4.286 12.675 1.00 92.00 83 GLU A N 1
ATOM 633 C CA . GLU A 1 83 ? -9.571 -4.438 13.208 1.00 92.00 83 GLU A CA 1
ATOM 634 C C . GLU A 1 83 ? -10.171 -3.106 13.668 1.00 92.00 83 GLU A C 1
ATOM 636 O O . GLU A 1 83 ? -11.388 -2.976 13.788 1.00 92.00 83 GLU A O 1
ATOM 641 N N . ARG A 1 84 ? -9.325 -2.103 13.932 1.00 91.75 84 ARG A N 1
ATOM 642 C CA . ARG A 1 84 ? -9.739 -0.765 14.361 1.00 91.75 84 ARG A CA 1
ATOM 643 C C . ARG A 1 84 ? -9.086 0.286 13.463 1.00 91.75 84 ARG A C 1
ATOM 645 O O . ARG A 1 84 ? -7.977 0.065 12.990 1.00 91.75 84 ARG A O 1
ATOM 652 N N . PRO A 1 85 ? -9.722 1.443 13.223 1.00 89.25 85 PRO A N 1
ATOM 653 C CA . PRO A 1 85 ? -9.085 2.515 12.465 1.00 89.25 85 PRO A CA 1
ATOM 654 C C . PRO A 1 85 ? -7.808 3.006 13.161 1.00 89.25 85 PRO A C 1
ATOM 656 O O . PRO A 1 85 ? -7.856 3.414 14.322 1.00 89.25 85 PRO A O 1
ATOM 659 N N . ILE A 1 86 ? -6.683 3.011 12.445 1.00 88.25 86 ILE A N 1
ATOM 660 C CA . ILE A 1 86 ? -5.389 3.490 12.947 1.00 88.25 86 ILE A CA 1
ATOM 661 C C . ILE A 1 86 ? -5.057 4.825 12.294 1.00 88.25 86 ILE A C 1
ATOM 663 O O . ILE A 1 86 ? -5.232 5.002 11.088 1.00 88.25 86 ILE A O 1
ATOM 667 N N . VAL A 1 87 ? -4.573 5.771 13.102 1.00 85.56 87 VAL A N 1
ATOM 668 C CA . VAL A 1 87 ? -4.043 7.041 12.603 1.00 85.56 87 VAL A CA 1
ATOM 669 C C . VAL A 1 87 ? -2.714 6.775 11.902 1.00 85.56 87 VAL A C 1
ATOM 671 O O . VAL A 1 87 ? -1.754 6.301 12.506 1.00 85.56 87 VAL A O 1
ATOM 674 N N . PHE A 1 88 ? -2.670 7.101 10.622 1.00 74.88 88 PHE A N 1
ATOM 675 C CA . PHE A 1 88 ? -1.583 6.799 9.715 1.00 74.88 88 PHE A CA 1
ATOM 676 C C . PHE A 1 88 ? -1.018 8.088 9.109 1.00 74.88 88 PHE A C 1
ATOM 678 O O . PHE A 1 88 ? -1.767 9.008 8.778 1.00 74.88 88 PHE A O 1
ATOM 685 N N . SER A 1 89 ? 0.309 8.143 8.968 1.00 74.81 89 SER A N 1
ATOM 686 C CA . SER A 1 89 ? 1.043 9.225 8.303 1.00 74.81 89 SER A CA 1
ATOM 687 C C . SER A 1 89 ? 2.039 8.627 7.317 1.00 74.81 89 SER A C 1
ATOM 689 O O . SER A 1 89 ? 2.761 7.690 7.662 1.00 74.81 89 SER A O 1
ATOM 691 N N . LEU A 1 90 ? 2.114 9.205 6.114 1.00 64.06 90 LEU A N 1
ATOM 692 C CA . LEU A 1 90 ? 3.010 8.744 5.048 1.00 64.06 90 LEU A CA 1
ATOM 693 C C . LEU A 1 90 ? 4.499 8.835 5.440 1.00 64.06 90 LEU A C 1
ATOM 695 O O . LEU A 1 90 ? 5.302 8.038 4.970 1.00 64.06 90 LEU A O 1
ATOM 699 N N . HIS A 1 91 ? 4.866 9.761 6.337 1.00 58.69 91 HIS A N 1
ATOM 700 C CA . HIS A 1 91 ? 6.254 9.966 6.783 1.00 58.69 91 HIS A CA 1
ATOM 701 C C . HIS A 1 91 ? 6.817 8.790 7.595 1.00 58.69 91 HIS A C 1
ATOM 703 O O . HIS A 1 91 ? 8.015 8.734 7.826 1.00 58.69 91 HIS A O 1
ATOM 709 N N . ARG A 1 92 ? 5.974 7.858 8.059 1.00 52.66 92 ARG A N 1
ATOM 710 C CA . ARG A 1 92 ? 6.410 6.708 8.869 1.00 52.66 92 ARG A CA 1
ATOM 711 C C . ARG A 1 92 ? 6.753 5.457 8.049 1.00 52.66 92 ARG A C 1
ATOM 713 O O . ARG A 1 92 ? 6.892 4.387 8.633 1.00 52.66 92 ARG A O 1
ATOM 720 N N . LEU A 1 93 ? 6.812 5.566 6.720 1.00 51.69 93 LEU A N 1
ATOM 721 C CA . LEU A 1 93 ? 6.966 4.425 5.806 1.00 51.69 93 LEU A CA 1
ATOM 722 C C . LEU A 1 93 ? 8.254 4.442 4.973 1.00 51.69 93 LEU A C 1
ATOM 724 O O . LEU A 1 93 ? 8.513 3.460 4.279 1.00 51.69 93 LEU A O 1
ATOM 728 N N . LEU A 1 94 ? 9.029 5.530 5.032 1.00 43.97 94 LEU A N 1
ATOM 729 C CA . LEU A 1 94 ? 10.308 5.705 4.340 1.00 43.97 94 LEU A CA 1
ATOM 730 C C . LEU A 1 94 ? 11.421 5.971 5.350 1.00 43.97 94 LEU A C 1
ATOM 732 O O . LEU A 1 94 ? 11.163 6.759 6.286 1.00 43.97 94 LEU A O 1
#

Secondary structure (DSSP, 8-state):
--EEEEEESGGGHHHHTTT-TT-PPPPTT--EEEEEEEEEEEPPP-TT-------------TT-EEEEEEE-SSEEEEEEEEEEEEEE-GGG--

Radius of gyration: 13.82 Å; chains: 1; bounding box: 32×27×36 Å

pLDDT: mean 77.62, std 11.24, range [43.97, 94.12]

Foldseek 3Di:
DDEAEAEPPPVVVPVVVVVCVPDDDDPAFDWDWHFKYKYKFFFDDDPPDQTATDPDDPPDPPQWDWPDWDGDSGMIITMIGHPGTDTDHPVVPD